Protein AF-A0A7C6VAS7-F1 (afdb_monomer)

Sequence (157 aa):
MLKEFLASLHPSLAVLDGVPMWVFAIVVVLTAVVLLGYLLKGGQVGWQLWMSVRRIRALTKKGSGPVKPEDVTKVLRWKPASHLWDEYSDTLHELKRASNGELSVTEIRATVPAETYFTRDVLVDSRLLDDFSRHVPGVLTGLGIIGTFAGLLDGLS

Structure (mmCIF, N/CA/C/O backbone):
data_AF-A0A7C6VAS7-F1
#
_entry.id   AF-A0A7C6VAS7-F1
#
loop_
_atom_site.group_PDB
_atom_site.id
_atom_site.type_symbol
_atom_site.label_atom_id
_atom_site.label_alt_id
_atom_site.label_comp_id
_atom_site.label_asym_id
_atom_site.label_entity_id
_atom_site.label_seq_id
_atom_site.pdbx_PDB_ins_code
_atom_site.Cartn_x
_atom_site.Cartn_y
_atom_site.Cartn_z
_atom_site.occupancy
_atom_site.B_iso_or_equiv
_atom_site.auth_seq_id
_atom_site.auth_comp_id
_atom_site.auth_asym_id
_atom_site.auth_atom_id
_atom_site.pdbx_PDB_model_num
ATOM 1 N N . MET A 1 1 ? 1.927 5.638 -35.594 1.00 64.81 1 MET A N 1
ATOM 2 C CA . MET A 1 1 ? 1.007 5.566 -34.437 1.00 64.81 1 MET A CA 1
ATOM 3 C C . MET A 1 1 ? 1.619 6.044 -33.115 1.00 64.81 1 MET A C 1
ATOM 5 O O . MET A 1 1 ? 1.237 7.122 -32.688 1.00 64.81 1 MET A O 1
ATOM 9 N N . LEU A 1 2 ? 2.570 5.338 -32.469 1.00 70.12 2 LEU A N 1
ATOM 10 C CA . LEU A 1 2 ? 3.136 5.795 -31.174 1.00 70.12 2 LEU A CA 1
ATOM 11 C C . LEU A 1 2 ? 3.910 7.126 -31.291 1.00 70.12 2 LEU A C 1
ATOM 13 O O . LEU A 1 2 ? 3.676 8.033 -30.502 1.00 70.12 2 LEU A O 1
ATOM 17 N N . LYS A 1 3 ? 4.757 7.276 -32.320 1.00 67.69 3 LYS A N 1
ATOM 18 C CA . LYS A 1 3 ? 5.454 8.539 -32.643 1.00 67.69 3 LYS A CA 1
ATOM 19 C C . LYS A 1 3 ? 4.509 9.724 -32.837 1.00 67.69 3 LYS A C 1
ATOM 21 O O . LYS A 1 3 ? 4.730 10.781 -32.268 1.00 67.69 3 LYS A O 1
ATOM 26 N N . GLU A 1 4 ? 3.462 9.544 -33.641 1.00 72.38 4 GLU A N 1
ATOM 27 C CA . GLU A 1 4 ? 2.485 10.601 -33.950 1.00 72.38 4 GLU A CA 1
ATOM 28 C C . GLU A 1 4 ? 1.696 11.013 -32.703 1.00 72.38 4 GLU A C 1
ATOM 30 O O . GLU A 1 4 ? 1.469 12.199 -32.477 1.00 72.38 4 GLU A O 1
ATOM 35 N N . PHE A 1 5 ? 1.347 10.047 -31.847 1.00 75.62 5 PHE A N 1
ATOM 36 C CA . PHE A 1 5 ? 0.719 10.314 -30.556 1.00 75.62 5 PHE A CA 1
ATOM 37 C C . PHE A 1 5 ? 1.656 11.092 -29.617 1.00 75.62 5 PHE A C 1
ATOM 39 O O . PHE A 1 5 ? 1.255 12.100 -29.039 1.00 75.62 5 PHE A O 1
ATOM 46 N N . LEU A 1 6 ? 2.924 10.690 -29.509 1.00 71.94 6 LEU A N 1
ATOM 47 C CA . LEU A 1 6 ? 3.924 11.386 -28.693 1.00 71.94 6 LEU A CA 1
ATOM 48 C C . LEU A 1 6 ? 4.218 12.808 -29.202 1.00 71.94 6 LEU A C 1
ATOM 50 O O . LEU A 1 6 ? 4.306 13.738 -28.401 1.00 71.94 6 LEU A O 1
ATOM 54 N N . ALA A 1 7 ? 4.289 13.000 -30.520 1.00 71.44 7 ALA A N 1
ATOM 55 C CA . ALA A 1 7 ? 4.458 14.308 -31.150 1.00 71.44 7 ALA A CA 1
ATOM 56 C C . ALA A 1 7 ? 3.268 15.250 -30.886 1.00 71.44 7 ALA A C 1
ATOM 58 O O . ALA A 1 7 ? 3.462 16.459 -30.776 1.00 71.44 7 ALA A O 1
ATOM 59 N N . SER A 1 8 ? 2.054 14.705 -30.735 1.00 77.31 8 SER A N 1
ATOM 60 C CA . SER A 1 8 ? 0.866 15.483 -30.352 1.00 77.31 8 SER A CA 1
ATOM 61 C C . SER A 1 8 ? 0.869 15.935 -28.884 1.00 77.31 8 SER A C 1
ATOM 63 O O . SER A 1 8 ? 0.234 16.933 -28.553 1.00 77.31 8 SER A O 1
ATOM 65 N N . LEU A 1 9 ? 1.599 15.228 -28.011 1.00 80.12 9 LEU A N 1
ATOM 66 C CA . LEU A 1 9 ? 1.749 15.559 -26.589 1.00 80.12 9 LEU A CA 1
ATOM 67 C C . LEU A 1 9 ? 2.821 16.627 -26.357 1.00 80.12 9 LEU A C 1
ATOM 69 O O . LEU A 1 9 ? 2.596 17.563 -25.592 1.00 80.12 9 LEU A O 1
ATOM 73 N N . HIS A 1 10 ? 3.990 16.489 -26.990 1.00 78.50 10 HIS A N 1
ATOM 74 C CA . HIS A 1 10 ? 5.045 17.497 -26.922 1.00 78.50 10 HIS A CA 1
ATOM 75 C C . HIS A 1 10 ? 6.013 17.383 -28.116 1.00 78.50 10 HIS A C 1
ATOM 77 O O . HIS A 1 10 ? 6.475 16.279 -28.418 1.00 78.50 10 HIS A O 1
ATOM 83 N N . PRO A 1 11 ? 6.408 18.497 -28.764 1.00 76.62 11 PRO A N 1
ATOM 84 C CA . PRO A 1 11 ? 7.233 18.465 -29.976 1.00 76.62 11 PRO A CA 1
ATOM 85 C C . PRO A 1 11 ? 8.627 17.847 -29.772 1.00 76.62 11 PRO A C 1
ATOM 87 O O . PRO A 1 11 ? 9.178 17.267 -30.703 1.00 76.62 11 PRO A O 1
ATOM 90 N N . SER A 1 12 ? 9.190 17.889 -28.559 1.00 76.38 12 SER A N 1
ATOM 91 C CA . SER A 1 12 ? 10.484 17.246 -28.261 1.00 76.38 12 SER A CA 1
ATOM 92 C C . SER A 1 12 ? 10.429 15.714 -28.252 1.00 76.38 12 SER A C 1
ATOM 94 O O . SER A 1 12 ? 11.461 15.069 -28.412 1.00 76.38 12 SER A O 1
ATOM 96 N N . LEU A 1 13 ? 9.244 15.118 -28.088 1.00 72.31 13 LEU A N 1
ATOM 97 C CA . LEU A 1 13 ? 9.070 13.663 -28.104 1.00 72.31 13 LEU A CA 1
ATOM 98 C C . LEU A 1 13 ? 9.059 13.100 -29.531 1.00 72.31 13 LEU A C 1
ATOM 100 O O . LEU A 1 13 ? 9.246 11.901 -29.710 1.00 72.31 13 LEU A O 1
ATOM 104 N N . ALA A 1 14 ? 8.887 13.957 -30.543 1.00 69.94 14 ALA A N 1
ATOM 105 C CA . ALA A 1 14 ? 8.974 13.576 -31.952 1.00 69.94 14 ALA A CA 1
ATOM 106 C C . ALA A 1 14 ? 10.411 13.250 -32.399 1.00 69.94 14 ALA A C 1
ATOM 108 O O . ALA A 1 14 ? 10.593 12.627 -33.439 1.00 69.94 14 ALA A O 1
ATOM 109 N N . VAL A 1 15 ? 11.412 13.675 -31.618 1.00 73.62 15 VAL A N 1
ATOM 110 C CA . VAL A 1 15 ? 12.844 13.443 -31.874 1.00 73.62 15 VAL A CA 1
ATOM 111 C C . VAL A 1 15 ? 13.299 12.074 -31.345 1.00 73.62 15 VAL A C 1
ATOM 113 O O . VAL A 1 15 ? 14.375 11.599 -31.696 1.00 73.62 15 VAL A O 1
ATOM 116 N N . LEU A 1 16 ? 12.494 11.425 -30.496 1.00 74.19 16 LEU A N 1
ATOM 117 C CA . LEU A 1 16 ? 12.811 10.104 -29.962 1.00 74.19 16 LEU A CA 1
ATOM 118 C C . LEU A 1 16 ? 12.608 9.042 -31.041 1.00 74.19 16 LEU A C 1
ATOM 120 O O . LEU A 1 16 ? 11.472 8.738 -31.393 1.00 74.19 16 LEU A O 1
ATOM 124 N N . ASP A 1 17 ? 13.703 8.426 -31.478 1.00 75.81 17 ASP A N 1
ATOM 125 C CA . ASP A 1 17 ? 13.737 7.336 -32.453 1.00 75.81 17 ASP A CA 1
ATOM 126 C C . ASP A 1 17 ? 14.469 6.116 -31.883 1.00 75.81 17 ASP A C 1
ATOM 128 O O . ASP A 1 17 ? 15.150 6.216 -30.866 1.00 75.81 17 ASP A O 1
ATOM 132 N N . GLY A 1 18 ? 14.291 4.946 -32.504 1.00 80.62 18 GLY A N 1
ATOM 133 C CA . GLY A 1 18 ? 15.050 3.738 -32.163 1.00 80.62 18 GLY A CA 1
ATOM 134 C C . GLY A 1 18 ? 14.865 3.249 -30.720 1.00 80.62 18 GLY A C 1
ATOM 135 O O . GLY A 1 18 ? 13.747 3.175 -30.200 1.00 80.62 18 GLY A O 1
ATOM 136 N N . VAL A 1 19 ? 15.976 2.873 -30.083 1.00 80.25 19 VAL A N 1
ATOM 137 C CA . VAL A 1 19 ? 16.014 2.304 -28.725 1.00 80.25 19 VAL A CA 1
ATOM 138 C C . VAL A 1 19 ? 15.517 3.287 -27.644 1.00 80.25 19 VAL A C 1
ATOM 140 O O . VAL A 1 19 ? 14.687 2.875 -26.825 1.00 80.25 19 VAL A O 1
ATOM 143 N N . PRO A 1 20 ? 15.913 4.580 -27.636 1.00 80.44 20 PRO A N 1
ATOM 144 C CA . PRO A 1 20 ? 15.416 5.571 -26.672 1.00 80.44 20 PRO A CA 1
ATOM 145 C C . PRO A 1 20 ? 13.894 5.690 -26.583 1.00 80.44 20 PRO A C 1
ATOM 147 O O . PRO A 1 20 ? 13.352 5.830 -25.485 1.00 80.44 20 PRO A O 1
ATOM 150 N N . MET A 1 21 ? 13.185 5.599 -27.712 1.00 83.06 21 MET A N 1
ATOM 151 C CA . MET A 1 21 ? 11.722 5.666 -27.717 1.00 83.06 21 MET A CA 1
ATOM 152 C C . MET A 1 21 ? 11.098 4.503 -26.949 1.00 83.06 21 MET A C 1
ATOM 154 O O . MET A 1 21 ? 10.183 4.713 -26.152 1.00 83.06 21 MET A O 1
ATOM 158 N N . TRP A 1 22 ? 11.574 3.279 -27.184 1.00 84.31 22 TRP A N 1
ATOM 159 C CA . TRP A 1 22 ? 11.036 2.102 -26.507 1.00 84.31 22 TRP A CA 1
ATOM 160 C C . TRP A 1 22 ? 11.320 2.145 -25.010 1.00 84.31 22 TRP A C 1
ATOM 162 O O . TRP A 1 22 ? 10.425 1.846 -24.221 1.00 84.31 22 TRP A O 1
ATOM 172 N N . VAL A 1 23 ? 12.513 2.592 -24.604 1.00 84.38 23 VAL A N 1
ATOM 173 C CA . VAL A 1 23 ? 12.829 2.780 -23.182 1.00 84.38 23 VAL A CA 1
ATOM 174 C C . VAL A 1 23 ? 11.906 3.824 -22.553 1.00 84.38 23 VAL A C 1
ATOM 176 O O . VAL A 1 23 ? 11.327 3.563 -21.500 1.00 84.38 23 VAL A O 1
ATOM 179 N N . PHE A 1 24 ? 11.693 4.965 -23.215 1.00 83.94 24 PHE A N 1
ATOM 180 C CA . PHE A 1 24 ? 10.758 5.989 -22.746 1.00 83.94 24 PHE A CA 1
ATOM 181 C C . PHE A 1 24 ? 9.332 5.440 -22.602 1.00 83.94 24 PHE A C 1
ATOM 183 O O . PHE A 1 24 ? 8.707 5.605 -21.554 1.00 83.94 24 PHE A O 1
ATOM 190 N N . ALA A 1 25 ? 8.829 4.732 -23.616 1.00 87.19 25 ALA A N 1
ATOM 191 C CA . ALA A 1 25 ? 7.500 4.130 -23.585 1.00 87.19 25 ALA A CA 1
ATOM 192 C C . ALA A 1 25 ? 7.355 3.121 -22.434 1.00 87.19 25 ALA A C 1
ATOM 194 O O . ALA A 1 25 ? 6.360 3.157 -21.712 1.00 87.19 25 ALA A O 1
ATOM 195 N N . ILE A 1 26 ? 8.361 2.268 -22.211 1.00 88.25 26 ILE A N 1
ATOM 196 C CA . ILE A 1 26 ? 8.384 1.305 -21.101 1.00 88.25 26 ILE A CA 1
ATOM 197 C C . ILE A 1 26 ? 8.362 2.029 -19.752 1.00 88.25 26 ILE A C 1
ATOM 199 O O . ILE A 1 26 ? 7.559 1.672 -18.894 1.00 88.25 26 ILE A O 1
ATOM 203 N N . VAL A 1 27 ? 9.192 3.060 -19.564 1.00 87.44 27 VAL A N 1
ATOM 204 C CA . VAL A 1 27 ? 9.229 3.855 -18.323 1.00 87.44 27 VAL A CA 1
ATOM 205 C C . VAL A 1 27 ? 7.867 4.493 -18.050 1.00 87.44 27 VAL A C 1
ATOM 207 O O . VAL A 1 27 ? 7.362 4.401 -16.930 1.00 87.44 27 VAL A O 1
ATOM 210 N N . VAL A 1 28 ? 7.240 5.097 -19.064 1.00 88.44 28 VAL A N 1
ATOM 211 C CA . VAL A 1 28 ? 5.913 5.720 -18.939 1.00 88.44 28 VAL A CA 1
ATOM 212 C C . VAL A 1 28 ? 4.854 4.682 -18.575 1.00 88.44 28 VAL A C 1
ATOM 214 O O . VAL A 1 28 ? 4.085 4.902 -17.640 1.00 88.44 28 VAL A O 1
ATOM 217 N N . VAL A 1 29 ? 4.832 3.535 -19.259 1.00 91.12 29 VAL A N 1
ATOM 218 C CA . VAL A 1 29 ? 3.869 2.458 -18.985 1.00 91.12 29 VAL A CA 1
ATOM 219 C C . VAL A 1 29 ? 4.069 1.887 -17.582 1.00 91.12 29 VAL A C 1
ATOM 221 O O . VAL A 1 29 ? 3.098 1.769 -16.839 1.00 91.12 29 VAL A O 1
ATOM 224 N N . LEU A 1 30 ? 5.306 1.586 -17.177 1.00 89.31 30 LEU A N 1
ATOM 225 C CA . LEU A 1 30 ? 5.612 1.094 -15.831 1.00 89.31 30 LEU A CA 1
ATOM 226 C C . LEU A 1 30 ? 5.187 2.099 -14.758 1.00 89.31 30 LEU A C 1
ATOM 228 O O . LEU A 1 30 ? 4.548 1.719 -13.777 1.00 89.31 30 LEU A O 1
ATOM 232 N N . THR A 1 31 ? 5.481 3.382 -14.969 1.00 88.88 31 THR A N 1
ATOM 233 C CA . THR A 1 31 ? 5.075 4.455 -14.053 1.00 88.88 31 THR A CA 1
ATOM 234 C C . THR A 1 31 ? 3.553 4.528 -13.943 1.00 88.88 31 THR A C 1
ATOM 236 O O . THR A 1 31 ? 3.016 4.566 -12.837 1.00 88.88 31 THR A O 1
ATOM 239 N N . ALA A 1 32 ? 2.839 4.478 -15.071 1.00 90.94 32 ALA A N 1
ATOM 240 C CA . ALA A 1 32 ? 1.380 4.496 -15.094 1.00 90.94 32 ALA A CA 1
ATOM 241 C C . ALA A 1 32 ? 0.770 3.275 -14.385 1.00 90.94 32 ALA A C 1
ATOM 243 O O . ALA A 1 32 ? -0.176 3.431 -13.616 1.00 90.94 32 ALA A O 1
ATOM 244 N N . VAL A 1 33 ? 1.326 2.075 -14.592 1.00 90.81 33 VAL A N 1
ATOM 245 C CA . VAL A 1 33 ? 0.875 0.839 -13.930 1.00 90.81 33 VAL A CA 1
ATOM 246 C C . VAL A 1 33 ? 1.057 0.927 -12.418 1.00 90.81 33 VAL A C 1
ATOM 248 O O . VAL A 1 33 ? 0.129 0.597 -11.680 1.00 90.81 33 VAL A O 1
ATOM 251 N N . VAL A 1 34 ? 2.213 1.402 -11.945 1.00 87.62 34 VAL A N 1
ATOM 252 C CA . VAL A 1 34 ? 2.460 1.565 -10.506 1.00 87.62 34 VAL A CA 1
ATOM 253 C C . VAL A 1 34 ? 1.518 2.603 -9.909 1.00 87.62 34 VAL A C 1
ATOM 255 O O . VAL A 1 34 ? 0.876 2.322 -8.898 1.00 87.62 34 VAL A O 1
ATOM 258 N N . LEU A 1 35 ? 1.386 3.774 -10.539 1.00 88.50 35 LEU A N 1
ATOM 259 C CA . LEU A 1 35 ? 0.494 4.829 -10.057 1.00 88.50 35 LEU A CA 1
ATOM 260 C C . LEU A 1 35 ? -0.954 4.345 -9.995 1.00 88.50 35 LEU A C 1
ATOM 262 O O . LEU A 1 35 ? -1.608 4.502 -8.965 1.00 88.50 35 LEU A O 1
ATOM 266 N N . LEU A 1 36 ? -1.447 3.712 -11.062 1.00 90.50 36 LEU A N 1
ATOM 267 C CA . LEU A 1 36 ? -2.805 3.184 -11.113 1.00 90.50 36 LEU A CA 1
ATOM 268 C C . LEU A 1 36 ? -3.013 2.088 -10.062 1.00 90.50 36 LEU A C 1
ATOM 270 O O . LEU A 1 36 ? -4.010 2.112 -9.343 1.00 90.50 36 LEU A O 1
ATOM 274 N N . GLY A 1 37 ? -2.064 1.160 -9.922 1.00 87.88 37 GLY A N 1
ATOM 275 C CA . GLY A 1 37 ? -2.098 0.125 -8.891 1.00 87.88 37 GLY A CA 1
ATOM 276 C C . GLY A 1 37 ? -2.172 0.717 -7.482 1.00 87.88 37 GLY A C 1
ATOM 277 O O . GLY A 1 37 ? -3.027 0.311 -6.692 1.00 87.88 37 GLY A O 1
ATOM 278 N N . TYR A 1 38 ? -1.343 1.721 -7.196 1.00 86.44 38 TYR A N 1
ATOM 279 C CA . TYR A 1 38 ? -1.314 2.415 -5.911 1.00 86.44 38 TYR A CA 1
ATOM 280 C C . TYR A 1 38 ? -2.620 3.170 -5.632 1.00 86.44 38 TYR A C 1
ATOM 282 O O . TYR A 1 38 ? -3.199 3.019 -4.560 1.00 86.44 38 TYR A O 1
ATOM 290 N N . LEU A 1 39 ? -3.144 3.919 -6.607 1.00 87.94 39 LEU A N 1
ATOM 291 C CA . LEU A 1 39 ? -4.413 4.649 -6.497 1.00 87.94 39 LEU A CA 1
ATOM 292 C C . LEU A 1 39 ? -5.600 3.707 -6.253 1.00 87.94 39 LEU A C 1
ATOM 294 O O . LEU A 1 39 ? -6.415 3.953 -5.363 1.00 87.94 39 LEU A O 1
ATOM 298 N N . LEU A 1 40 ? -5.688 2.610 -7.011 1.00 88.56 40 LEU A N 1
ATOM 299 C CA . LEU A 1 40 ? -6.767 1.631 -6.876 1.00 88.56 40 LEU A CA 1
ATOM 300 C C . LEU A 1 40 ? -6.713 0.919 -5.520 1.00 88.56 40 LEU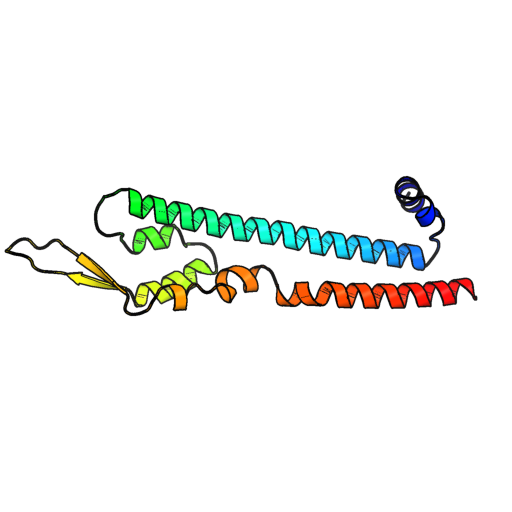 A C 1
ATOM 302 O O . LEU A 1 40 ? -7.731 0.821 -4.831 1.00 88.56 40 LEU A O 1
ATOM 306 N N . LYS A 1 41 ? -5.530 0.445 -5.105 1.00 86.31 41 LYS A N 1
ATOM 307 C CA . LYS A 1 41 ? -5.349 -0.225 -3.808 1.00 86.31 41 LYS A CA 1
ATOM 308 C C . LYS A 1 41 ? -5.547 0.741 -2.643 1.00 86.31 41 LYS A C 1
ATOM 310 O O . LYS A 1 41 ? -6.265 0.401 -1.705 1.00 86.31 41 LYS A O 1
ATOM 315 N N . GLY A 1 42 ? -5.007 1.953 -2.742 1.00 86.19 42 GLY A N 1
ATOM 316 C CA . GLY A 1 42 ? -5.199 3.046 -1.789 1.00 86.19 42 GLY A CA 1
ATOM 317 C C . GLY A 1 42 ? -6.666 3.380 -1.572 1.00 86.19 42 GLY A C 1
ATOM 318 O O . GLY A 1 42 ? -7.153 3.340 -0.440 1.00 86.19 42 GLY A O 1
ATOM 319 N N . GLY A 1 43 ? -7.398 3.616 -2.662 1.00 87.31 43 GLY A N 1
ATOM 320 C CA . GLY A 1 43 ? -8.836 3.863 -2.618 1.00 87.31 43 GLY A CA 1
ATOM 321 C C . GLY A 1 43 ? -9.608 2.695 -2.000 1.00 87.31 43 GLY A C 1
ATOM 322 O O . GLY A 1 43 ? -10.447 2.906 -1.125 1.00 87.31 43 GLY A O 1
ATOM 323 N N . GLN A 1 44 ? -9.2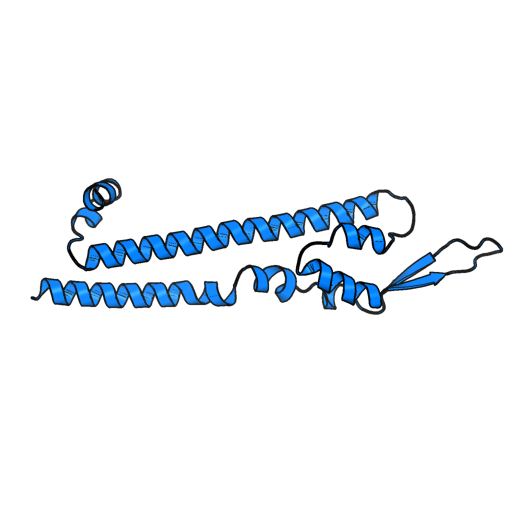89 1.455 -2.385 1.00 86.94 44 GLN A N 1
ATOM 324 C CA . GLN A 1 44 ? -9.928 0.256 -1.840 1.00 86.94 44 GLN A CA 1
ATOM 325 C C . GLN A 1 44 ? -9.711 0.117 -0.323 1.00 86.94 44 GLN A C 1
ATOM 327 O O . GLN A 1 44 ? -10.667 -0.135 0.414 1.00 86.94 44 GLN A O 1
ATOM 332 N N . VAL A 1 45 ? -8.472 0.273 0.153 1.00 86.25 45 VAL A N 1
ATOM 333 C CA . VAL A 1 45 ? -8.110 0.167 1.578 1.00 86.25 45 VAL A CA 1
ATOM 334 C C . VAL A 1 45 ? -8.773 1.288 2.380 1.00 86.25 45 VAL A C 1
ATOM 336 O O . VAL A 1 45 ? -9.440 1.014 3.380 1.00 86.25 45 VAL A O 1
ATOM 339 N N . GLY A 1 46 ? -8.664 2.532 1.905 1.00 86.38 46 GLY A N 1
ATOM 340 C CA . GLY A 1 46 ? -9.272 3.696 2.548 1.00 86.38 46 GLY A CA 1
ATOM 341 C C . GLY A 1 46 ? -10.791 3.569 2.654 1.00 86.38 46 GLY A C 1
ATOM 342 O O . GLY A 1 46 ? -11.363 3.810 3.717 1.00 86.38 46 GLY A O 1
ATOM 343 N N . TRP A 1 47 ? -11.447 3.093 1.594 1.00 87.12 47 TRP A N 1
ATOM 344 C CA . TRP A 1 47 ? -12.890 2.858 1.591 1.00 87.12 47 TRP A CA 1
ATOM 345 C C . TRP A 1 47 ? -13.307 1.757 2.580 1.00 87.12 47 TRP A C 1
ATOM 347 O O . TRP A 1 47 ? -14.289 1.918 3.309 1.00 87.12 47 TRP A O 1
ATOM 357 N N . GLN A 1 48 ? -12.560 0.648 2.653 1.00 86.62 48 GLN A N 1
ATOM 358 C CA . GLN A 1 48 ? -12.830 -0.448 3.596 1.00 86.62 48 GLN A CA 1
ATOM 359 C C . GLN A 1 48 ? -12.700 -0.002 5.060 1.00 86.62 48 GLN A C 1
ATOM 361 O O . GLN A 1 48 ? -13.589 -0.285 5.871 1.00 86.62 48 GLN A O 1
ATOM 366 N N . LEU A 1 49 ? -11.639 0.738 5.389 1.00 87.56 49 LEU A N 1
ATOM 367 C CA . LEU A 1 49 ? -11.424 1.298 6.725 1.00 87.56 49 LEU A CA 1
ATOM 368 C C . LEU A 1 49 ? -12.513 2.313 7.080 1.00 87.56 49 LEU A C 1
ATOM 370 O O . LEU A 1 49 ? -13.145 2.202 8.131 1.00 87.56 49 LEU A O 1
ATOM 374 N N . TRP A 1 50 ? -12.806 3.248 6.174 1.00 89.38 50 TRP A N 1
ATOM 375 C CA . TRP A 1 50 ? -13.833 4.265 6.384 1.00 89.38 50 TRP A CA 1
ATOM 376 C C . TRP A 1 50 ? -15.221 3.657 6.616 1.00 89.38 50 TRP A C 1
ATOM 378 O O . TRP A 1 50 ? -15.918 4.040 7.560 1.00 89.38 50 TRP A O 1
ATOM 388 N N . MET A 1 51 ? -15.619 2.663 5.812 1.00 87.50 51 MET A N 1
ATOM 389 C CA . MET A 1 51 ? -16.885 1.955 6.018 1.00 87.50 51 MET A CA 1
ATOM 390 C C . MET A 1 51 ? -16.925 1.221 7.360 1.00 87.50 51 MET A C 1
ATOM 392 O O . MET A 1 51 ? -17.962 1.242 8.025 1.00 87.50 51 MET A O 1
ATOM 396 N N . SER A 1 52 ? -15.820 0.592 7.767 1.00 86.81 52 SER A N 1
ATOM 397 C CA . SER A 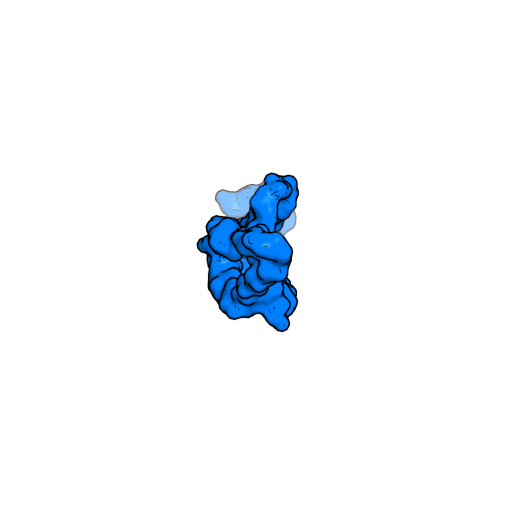1 52 ? -15.732 -0.136 9.039 1.00 86.81 52 SER A CA 1
ATOM 398 C C . SER A 1 52 ? -15.894 0.809 10.227 1.00 86.81 52 SER A C 1
ATOM 400 O O . SER A 1 52 ? -16.759 0.590 11.073 1.00 86.81 52 SER A O 1
ATOM 402 N N . VAL A 1 53 ? -15.164 1.929 10.231 1.00 88.06 53 VAL A N 1
ATOM 403 C CA . VAL A 1 53 ? -15.269 2.974 11.263 1.00 88.06 53 VAL A CA 1
ATOM 404 C C . VAL A 1 53 ? -16.683 3.547 11.323 1.00 88.06 53 VAL A C 1
ATOM 406 O O . VAL A 1 53 ? -17.256 3.695 12.404 1.00 88.06 53 VAL A O 1
ATOM 409 N N . ARG A 1 54 ? -17.288 3.839 10.165 1.00 89.19 54 ARG A N 1
ATOM 410 C CA . ARG A 1 54 ? -18.653 4.372 10.099 1.00 89.19 54 ARG A CA 1
ATOM 411 C C . ARG A 1 54 ? -19.680 3.387 10.664 1.00 89.19 54 ARG A C 1
ATOM 413 O O . ARG A 1 54 ? -20.588 3.811 11.376 1.00 89.19 54 ARG A O 1
ATOM 420 N N . ARG A 1 55 ? -19.547 2.091 10.365 1.00 86.94 55 ARG A N 1
ATOM 421 C CA . ARG A 1 55 ? -20.445 1.037 10.865 1.00 86.94 55 ARG A CA 1
ATOM 422 C C . ARG A 1 55 ? -20.280 0.809 12.365 1.00 86.94 55 ARG A C 1
ATOM 424 O O . ARG A 1 55 ? -21.289 0.768 13.060 1.00 86.94 55 ARG A O 1
ATOM 431 N N . ILE A 1 56 ? -19.048 0.758 12.872 1.00 86.44 56 ILE A N 1
ATOM 432 C CA . ILE A 1 56 ? -18.778 0.647 14.316 1.00 86.44 56 ILE A CA 1
ATOM 433 C C . ILE A 1 56 ? -19.374 1.850 15.059 1.00 86.44 56 ILE A C 1
ATOM 435 O O . ILE A 1 56 ? -20.124 1.676 16.015 1.00 86.44 56 ILE A O 1
ATOM 439 N N . ARG A 1 57 ? -19.157 3.075 14.562 1.00 86.06 57 ARG A N 1
ATOM 440 C CA . ARG A 1 57 ? -19.735 4.291 15.160 1.00 86.06 57 ARG A CA 1
ATOM 441 C C . ARG A 1 57 ? -21.269 4.285 15.145 1.00 86.06 57 ARG A C 1
ATOM 443 O O . ARG A 1 57 ? -21.896 4.799 16.070 1.00 86.06 57 ARG A O 1
ATOM 450 N N . ALA A 1 58 ? -21.885 3.709 14.111 1.00 84.81 58 ALA A N 1
ATOM 451 C CA . ALA A 1 58 ? -23.336 3.557 14.042 1.00 84.81 58 ALA A CA 1
ATOM 452 C C . ALA A 1 58 ? -23.871 2.563 15.088 1.00 84.81 58 ALA A C 1
ATOM 454 O O . ALA A 1 58 ? -24.930 2.821 15.660 1.00 84.81 58 ALA A O 1
ATOM 455 N N . LEU A 1 59 ? -23.135 1.483 15.381 1.00 81.94 59 LEU A N 1
ATOM 456 C CA . LEU A 1 59 ? -23.475 0.542 16.455 1.00 81.94 59 LEU A CA 1
ATOM 457 C C . LEU A 1 59 ? -23.429 1.229 17.827 1.00 81.94 59 LEU A C 1
ATOM 459 O O . LEU A 1 59 ? -24.375 1.099 18.598 1.00 81.94 59 LEU A O 1
ATOM 463 N N . THR A 1 60 ? -22.405 2.048 18.091 1.00 77.81 60 THR A N 1
ATOM 464 C CA . THR A 1 60 ? -22.294 2.820 19.344 1.00 77.81 60 THR A CA 1
ATOM 465 C C . THR A 1 60 ? -23.432 3.833 19.513 1.00 77.81 60 THR A C 1
ATOM 467 O O . THR A 1 60 ? -23.937 4.028 20.614 1.00 77.81 60 THR A O 1
ATOM 470 N N . LYS A 1 61 ? -23.876 4.479 18.425 1.00 75.75 61 LYS A N 1
ATOM 471 C CA . LYS A 1 61 ? -24.909 5.529 18.480 1.00 75.75 61 LYS A CA 1
ATOM 472 C C . LYS A 1 61 ? -26.336 4.986 18.656 1.00 75.75 61 LYS A C 1
ATOM 474 O O . LYS A 1 61 ? -27.216 5.740 19.057 1.00 75.75 61 LYS A O 1
ATOM 479 N N . LYS A 1 62 ? -26.591 3.703 18.368 1.00 69.31 62 LYS A N 1
ATOM 480 C CA . LYS A 1 62 ? -27.946 3.109 18.386 1.00 69.31 62 LYS A CA 1
ATOM 481 C C . LYS A 1 62 ? -28.504 2.845 19.801 1.00 69.31 62 LYS A C 1
ATOM 483 O O . LYS A 1 62 ? -29.624 2.362 19.926 1.00 69.31 62 LYS A O 1
ATOM 488 N N . GLY A 1 63 ? -27.762 3.172 20.864 1.00 55.00 63 GLY A N 1
ATOM 489 C CA . GLY A 1 63 ? -28.299 3.323 22.227 1.00 55.00 63 GLY A CA 1
ATOM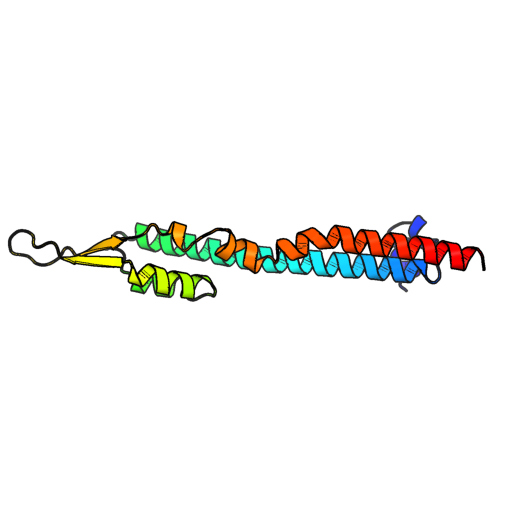 490 C C . GLY A 1 63 ? -28.957 2.085 22.853 1.00 55.00 63 GLY A C 1
ATOM 491 O O . GLY A 1 63 ? -29.734 2.232 23.785 1.00 55.00 63 GLY A O 1
ATOM 492 N N . SER A 1 64 ? -28.683 0.874 22.357 1.00 51.94 64 SER A N 1
ATOM 493 C CA . SER A 1 64 ? -29.425 -0.349 22.725 1.00 51.94 64 SER A CA 1
ATOM 494 C C . SER A 1 64 ? -28.665 -1.282 23.686 1.00 51.94 64 SER A C 1
ATOM 496 O O . SER A 1 64 ? -28.808 -2.498 23.605 1.00 51.94 64 SER A O 1
ATOM 498 N N . GLY A 1 65 ? -27.857 -0.727 24.596 1.00 62.91 65 GLY A N 1
ATOM 499 C CA . GLY A 1 65 ? -27.085 -1.498 25.580 1.00 62.91 65 GLY A CA 1
ATOM 500 C C . GLY A 1 65 ? -25.626 -1.772 25.173 1.00 62.91 65 GLY A C 1
ATOM 501 O O . GLY A 1 65 ? -25.126 -1.150 24.232 1.00 62.91 65 GLY A O 1
ATOM 502 N N . PRO A 1 66 ? -24.917 -2.656 25.903 1.00 67.06 66 PRO A N 1
ATOM 503 C CA . PRO A 1 66 ? -23.515 -2.990 25.644 1.00 67.06 66 PRO A CA 1
ATOM 504 C C . PRO A 1 66 ? -23.322 -3.508 24.213 1.00 67.06 66 PRO A C 1
ATOM 506 O O . PRO A 1 66 ? -24.075 -4.369 23.755 1.00 67.06 66 PRO A O 1
ATOM 509 N N . VAL A 1 67 ? -22.316 -2.992 23.496 1.00 72.62 67 VAL A N 1
ATOM 510 C CA . VAL A 1 67 ? -21.995 -3.446 22.133 1.00 72.62 67 VAL A CA 1
ATOM 511 C C . VAL A 1 67 ? -21.503 -4.888 22.200 1.00 72.62 67 VAL A C 1
ATOM 513 O O . VAL A 1 67 ? -20.457 -5.154 22.786 1.00 72.62 67 VAL A O 1
ATOM 516 N N . LYS A 1 68 ? -22.246 -5.816 21.594 1.00 78.31 68 LYS A N 1
ATOM 517 C CA . LYS A 1 68 ? -21.866 -7.230 21.568 1.00 78.31 68 LYS A CA 1
ATOM 518 C C . LYS A 1 68 ? -20.695 -7.460 20.602 1.00 78.31 68 LYS A C 1
ATOM 520 O O . LYS A 1 68 ? -20.732 -6.917 19.492 1.00 78.31 68 LYS A O 1
ATOM 525 N N . PRO A 1 69 ? -19.709 -8.308 20.953 1.00 80.12 69 PRO A N 1
ATOM 526 C CA . PRO A 1 69 ? -18.580 -8.617 20.075 1.00 80.12 69 PRO A CA 1
ATOM 527 C C . PRO A 1 69 ? -19.028 -9.165 18.710 1.00 80.12 69 PRO A C 1
ATOM 529 O O . PRO A 1 69 ? -18.488 -8.784 17.675 1.00 80.12 69 PRO A O 1
ATOM 532 N N . GLU A 1 70 ? -20.097 -9.964 18.682 1.00 81.31 70 GLU A N 1
ATOM 533 C CA . GLU A 1 70 ? -20.655 -10.567 17.463 1.00 81.31 70 GLU A CA 1
ATOM 534 C C . GLU A 1 70 ? -21.062 -9.548 16.384 1.00 81.31 70 GLU A C 1
ATOM 536 O O . GLU A 1 70 ? -20.956 -9.816 15.183 1.00 81.31 70 GLU A O 1
ATOM 541 N N . ASP A 1 71 ? -21.542 -8.367 16.786 1.00 82.56 71 ASP A N 1
ATOM 542 C CA . ASP A 1 71 ? -21.951 -7.329 15.839 1.00 82.56 71 ASP A CA 1
ATOM 543 C C . ASP A 1 71 ? -20.744 -6.629 15.214 1.00 82.56 71 ASP A C 1
ATOM 545 O O . ASP A 1 71 ? -20.795 -6.231 14.047 1.00 82.56 71 ASP A O 1
ATOM 549 N N . VAL A 1 72 ? -19.632 -6.553 15.946 1.00 82.50 72 VAL A N 1
ATOM 550 C CA . VAL A 1 72 ? -18.361 -6.045 15.425 1.00 82.50 72 VAL A CA 1
ATOM 551 C C . VAL A 1 72 ? -17.704 -7.081 14.506 1.00 82.50 72 VAL A C 1
ATOM 553 O O . VAL A 1 72 ? -17.230 -6.701 13.431 1.00 82.50 72 VAL A O 1
ATOM 556 N N . THR A 1 73 ? -17.811 -8.384 14.814 1.00 85.56 73 THR A N 1
ATOM 557 C CA . THR A 1 73 ? -17.378 -9.476 13.919 1.00 85.56 73 THR A CA 1
ATOM 558 C C . THR A 1 73 ? -18.000 -9.335 12.528 1.00 85.56 73 THR A C 1
ATOM 560 O O . THR A 1 73 ? -17.314 -9.465 11.514 1.00 85.56 73 THR A O 1
ATOM 563 N N . LYS A 1 74 ? -19.299 -9.003 12.441 1.00 83.81 74 LYS A N 1
ATOM 564 C CA . LYS A 1 74 ? -20.000 -8.803 11.155 1.00 83.81 74 LYS A CA 1
ATOM 565 C C . LYS A 1 74 ? -19.448 -7.620 10.356 1.00 83.81 74 LYS A C 1
ATOM 567 O O . LYS A 1 74 ? -19.468 -7.654 9.124 1.00 83.81 74 LYS A O 1
ATOM 572 N N . VAL A 1 75 ? -18.969 -6.575 11.030 1.00 85.38 75 VAL A N 1
ATOM 573 C CA . VAL A 1 75 ? -18.397 -5.384 10.385 1.00 85.38 75 VAL A CA 1
ATOM 574 C C . VAL A 1 75 ? -16.971 -5.646 9.894 1.00 85.38 75 VAL A C 1
ATOM 576 O O . VAL A 1 75 ? -16.615 -5.183 8.808 1.00 85.38 75 VAL A O 1
ATOM 579 N N . LEU A 1 76 ? -16.184 -6.423 10.642 1.00 87.25 76 LEU A N 1
ATOM 580 C CA . LEU A 1 76 ? -14.764 -6.675 10.380 1.00 87.25 76 LEU A CA 1
ATOM 581 C C . LEU A 1 76 ? -14.475 -7.956 9.573 1.00 87.25 76 LEU A C 1
ATOM 583 O O . LEU A 1 76 ? -13.335 -8.394 9.516 1.00 87.25 76 LEU A O 1
ATOM 587 N N . ARG A 1 77 ? -15.451 -8.532 8.853 1.00 82.38 77 ARG A N 1
ATOM 588 C CA . ARG A 1 77 ? -15.271 -9.783 8.065 1.00 82.38 77 ARG A CA 1
ATOM 589 C C . ARG A 1 77 ? -14.281 -9.713 6.886 1.00 82.38 77 ARG A C 1
ATOM 591 O O . ARG A 1 77 ? -14.180 -10.664 6.115 1.00 82.38 77 ARG A O 1
ATOM 598 N N . TRP A 1 78 ? -13.578 -8.605 6.683 1.00 81.56 78 TRP A N 1
ATOM 599 C CA . TRP A 1 78 ? -12.606 -8.445 5.601 1.00 81.56 78 TRP A CA 1
ATOM 600 C C . TRP A 1 78 ? -11.185 -8.743 6.094 1.00 81.56 78 TRP A C 1
ATOM 602 O O . TRP A 1 78 ? -10.873 -8.576 7.267 1.00 81.56 78 TRP A O 1
ATOM 612 N N . LYS A 1 79 ? -10.293 -9.211 5.215 1.00 81.44 79 LYS A N 1
ATOM 613 C CA . LYS A 1 79 ? -8.882 -9.455 5.572 1.00 81.44 79 LYS A CA 1
ATOM 614 C C . LYS A 1 79 ? -8.058 -8.170 5.424 1.00 81.44 79 LYS A C 1
ATOM 616 O O . LYS A 1 79 ? -8.209 -7.515 4.389 1.00 81.44 79 LYS A O 1
ATOM 621 N N . PRO A 1 80 ? -7.163 -7.819 6.365 1.00 83.56 80 PRO A N 1
ATOM 622 C CA . PRO A 1 80 ? -6.740 -8.607 7.530 1.00 83.56 80 PRO A CA 1
ATOM 623 C C . PRO A 1 80 ? -7.584 -8.395 8.799 1.00 83.56 80 PRO A C 1
ATOM 625 O O . PRO A 1 80 ? -7.400 -9.126 9.762 1.00 83.56 80 PRO A O 1
ATOM 628 N N . ALA A 1 81 ? -8.517 -7.437 8.808 1.00 83.94 81 ALA A N 1
ATOM 629 C CA . ALA A 1 81 ? -9.246 -7.035 10.014 1.00 83.94 81 ALA A CA 1
ATOM 630 C C . ALA A 1 81 ? -10.017 -8.162 10.721 1.00 83.94 81 ALA A C 1
ATOM 632 O O . ALA A 1 81 ? -10.172 -8.106 11.931 1.00 83.94 81 ALA A O 1
ATOM 633 N N . SER A 1 82 ? -10.468 -9.177 9.987 1.00 86.50 82 SER A N 1
ATOM 634 C CA . SER A 1 82 ? -11.106 -10.381 10.540 1.00 86.50 82 SER A CA 1
ATOM 635 C C . SER A 1 82 ? -10.178 -11.139 11.478 1.00 86.50 82 SER A C 1
ATOM 637 O O . SER A 1 82 ? -10.559 -11.416 12.602 1.00 86.50 82 SER A O 1
ATOM 639 N N . HIS A 1 83 ? -8.94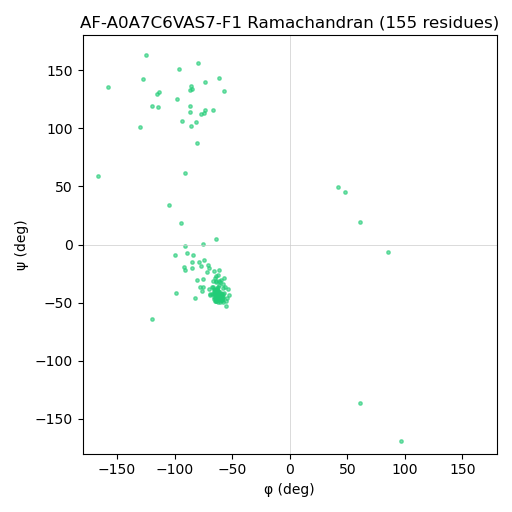4 -11.396 11.047 1.00 87.50 83 HIS A N 1
ATOM 640 C CA . HIS A 1 83 ? -7.967 -12.103 11.868 1.00 87.50 83 HIS A CA 1
ATOM 641 C C . HIS A 1 83 ? -7.568 -11.285 13.102 1.00 87.50 83 HIS A C 1
ATOM 643 O O . HIS A 1 83 ? -7.538 -11.817 14.204 1.00 87.50 83 HIS A O 1
ATOM 649 N N . LEU A 1 84 ? -7.361 -9.974 12.923 1.00 88.06 84 LEU A N 1
ATOM 650 C CA . LEU A 1 84 ? -7.083 -9.055 14.032 1.00 88.06 84 LEU A CA 1
ATOM 651 C C . LEU A 1 84 ? -8.242 -8.982 15.030 1.00 88.06 84 LEU A C 1
ATOM 653 O O . LEU A 1 84 ? -8.029 -8.842 16.230 1.00 88.06 84 LEU A O 1
ATOM 657 N N . TRP A 1 85 ? -9.475 -9.047 14.530 1.00 90.38 85 TRP A N 1
ATOM 658 C CA . TRP A 1 85 ? -10.661 -9.070 15.368 1.00 90.38 85 TRP A CA 1
ATOM 659 C C . TRP A 1 85 ? -10.785 -10.377 16.141 1.00 90.38 85 TRP A C 1
ATOM 661 O O . TRP A 1 85 ? -11.099 -10.316 17.323 1.00 90.38 85 TRP A O 1
ATOM 671 N N . ASP A 1 86 ? -10.519 -11.520 15.509 1.00 87.94 86 ASP A N 1
ATOM 672 C CA . ASP A 1 86 ? -10.562 -12.822 16.177 1.00 87.94 86 ASP A CA 1
ATOM 673 C C . ASP A 1 86 ? -9.586 -12.832 17.369 1.00 87.94 86 ASP A C 1
ATOM 675 O O . ASP A 1 86 ? -10.009 -13.070 18.498 1.00 87.94 86 ASP A O 1
ATOM 679 N N . GLU A 1 87 ? -8.331 -12.415 17.158 1.00 88.31 87 GLU A N 1
ATOM 680 C CA . GLU A 1 87 ? -7.327 -12.320 18.230 1.00 88.31 87 GLU A CA 1
ATOM 681 C C . GLU A 1 87 ? -7.695 -11.302 19.318 1.00 88.31 87 GLU A C 1
ATOM 683 O O . GLU A 1 87 ? -7.532 -11.562 20.510 1.00 88.31 87 GLU A O 1
ATOM 688 N N . TYR A 1 88 ? -8.211 -10.132 18.931 1.00 88.62 88 TYR A N 1
ATOM 689 C CA . TYR A 1 88 ? -8.640 -9.125 19.898 1.00 88.62 88 TYR A CA 1
ATOM 690 C C . TYR A 1 88 ? -9.857 -9.593 20.707 1.00 88.62 88 TYR A C 1
ATOM 692 O O . TYR A 1 88 ? -9.951 -9.306 21.901 1.00 88.62 88 TYR A O 1
ATOM 700 N N . SER A 1 89 ? -10.785 -10.320 20.083 1.00 85.75 89 SER A N 1
ATOM 701 C CA . SER A 1 89 ? -12.015 -10.785 20.723 1.00 85.75 89 SER A CA 1
ATOM 702 C C . SER A 1 89 ? -11.755 -11.782 21.852 1.00 85.75 89 SER A C 1
ATOM 704 O O . SER A 1 89 ? -12.479 -11.751 22.845 1.00 85.75 89 SER A O 1
ATOM 706 N N . ASP A 1 90 ? -10.664 -12.550 21.778 1.00 86.19 90 ASP A N 1
ATOM 707 C CA . ASP A 1 90 ? -10.224 -13.450 22.852 1.00 86.19 90 ASP A CA 1
ATOM 708 C C . ASP A 1 90 ? -9.796 -12.693 24.125 1.00 86.19 90 ASP A C 1
ATOM 710 O O . ASP A 1 90 ? -9.849 -13.233 25.232 1.00 86.19 90 ASP A O 1
ATOM 714 N N . THR A 1 91 ? -9.415 -11.416 23.996 1.00 85.44 91 THR A N 1
ATOM 715 C CA . THR A 1 91 ? -9.055 -10.541 25.130 1.00 85.44 91 THR A CA 1
ATOM 716 C C . THR A 1 91 ? -10.266 -9.880 25.795 1.00 85.44 91 THR A C 1
ATOM 718 O O . THR A 1 91 ? -10.130 -9.234 26.844 1.00 85.44 91 THR A O 1
ATOM 721 N N . LEU A 1 92 ? -11.450 -10.002 25.184 1.00 84.12 92 LEU A N 1
ATOM 722 C CA . LEU A 1 92 ? -12.692 -9.430 25.688 1.00 84.12 92 LEU A CA 1
ATOM 723 C C . LEU A 1 92 ? -13.341 -10.402 26.672 1.00 84.12 92 LEU A C 1
ATOM 725 O O . LEU A 1 92 ? -13.746 -11.506 26.317 1.00 84.12 92 LEU A O 1
ATOM 729 N N . HIS A 1 93 ? -13.503 -9.963 27.917 1.00 81.56 93 HIS A N 1
ATOM 730 C CA . HIS A 1 93 ? -14.174 -10.750 28.944 1.00 81.56 93 HIS A CA 1
ATOM 731 C C . HIS A 1 93 ? -15.490 -10.104 29.370 1.00 81.56 93 HIS A C 1
ATOM 733 O O . HIS A 1 93 ? -15.558 -8.911 29.682 1.00 81.56 93 HIS A O 1
ATOM 739 N N . GLU A 1 94 ? -16.542 -10.922 29.408 1.00 76.81 94 GLU A N 1
ATOM 740 C CA . GLU A 1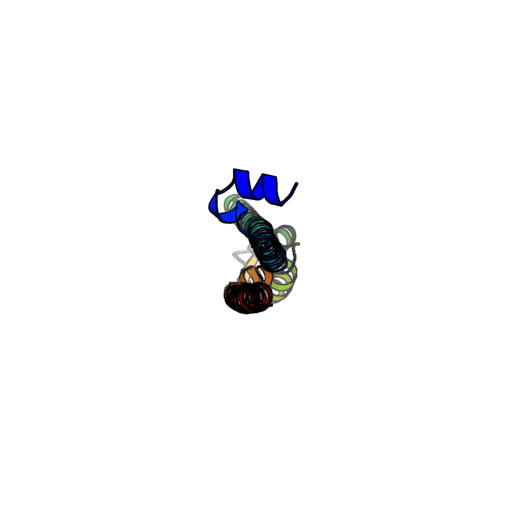 94 ? -17.853 -10.544 29.925 1.00 76.81 94 GLU A CA 1
ATOM 741 C C . GLU A 1 94 ? -17.845 -10.530 31.460 1.00 76.81 94 GLU A C 1
ATOM 743 O O . GLU A 1 94 ? -17.768 -11.567 32.119 1.00 76.81 94 GLU A O 1
ATOM 748 N N . LEU A 1 95 ? -17.971 -9.344 32.046 1.00 66.56 95 LEU A N 1
ATOM 749 C CA . LEU A 1 95 ? -18.176 -9.143 33.474 1.00 66.56 95 LEU A CA 1
ATOM 750 C C . LEU A 1 95 ? -19.675 -9.031 33.747 1.00 66.56 95 LEU A C 1
ATOM 752 O O . LEU A 1 95 ? -20.314 -8.018 33.464 1.00 66.56 95 LEU A O 1
ATOM 756 N N . LYS A 1 96 ? -20.249 -10.081 34.333 1.00 64.19 96 LYS A N 1
ATOM 757 C CA . LYS A 1 96 ? -21.630 -10.063 34.824 1.00 64.19 96 LYS A CA 1
ATOM 758 C C . LYS A 1 96 ? -21.647 -9.400 36.198 1.00 64.19 96 LYS A C 1
ATOM 760 O O . LYS A 1 96 ? -21.223 -10.007 37.179 1.00 64.19 96 LYS A O 1
ATOM 765 N N . ARG A 1 97 ? -22.118 -8.153 36.290 1.00 54.91 97 ARG A N 1
ATOM 766 C CA . ARG A 1 97 ? -22.305 -7.486 37.586 1.00 54.91 97 ARG A CA 1
ATOM 767 C C . ARG A 1 97 ? -23.692 -7.838 38.127 1.00 54.91 97 ARG A C 1
ATOM 769 O O . ARG A 1 97 ? -24.700 -7.445 37.548 1.00 54.91 97 ARG A O 1
ATOM 776 N N . ALA A 1 98 ? -23.744 -8.573 39.236 1.00 52.72 98 ALA A N 1
ATOM 777 C CA . ALA A 1 98 ? -24.978 -8.764 39.989 1.00 52.72 98 ALA A CA 1
ATOM 778 C C . ALA A 1 98 ? -25.304 -7.456 40.726 1.00 52.72 98 ALA A C 1
ATOM 780 O O . ALA A 1 98 ? -24.531 -7.018 41.577 1.00 52.72 98 ALA A O 1
ATOM 781 N N . SER A 1 99 ? -26.417 -6.810 40.385 1.00 47.72 99 SER A N 1
ATOM 782 C CA . SER A 1 99 ? -26.930 -5.658 41.124 1.00 47.72 99 SER A CA 1
ATOM 783 C C . SER A 1 99 ? -28.318 -6.009 41.651 1.00 47.72 99 SER A C 1
ATOM 785 O O . SER A 1 99 ? -29.204 -6.354 40.881 1.00 47.72 99 SER A O 1
ATOM 787 N N . ASN A 1 100 ? -28.471 -5.985 42.976 1.00 46.78 100 ASN A N 1
ATOM 788 C CA . ASN A 1 100 ? -29.741 -5.939 43.708 1.00 46.78 100 ASN A CA 1
ATOM 789 C C . ASN A 1 100 ? -30.888 -6.835 43.185 1.00 46.78 100 ASN A C 1
ATOM 791 O O . ASN A 1 100 ? -32.015 -6.374 43.045 1.00 46.78 100 ASN A O 1
ATOM 795 N N . GLY A 1 101 ? -30.623 -8.123 42.946 1.00 56.75 101 GLY A N 1
ATOM 796 C CA . GLY A 1 101 ? -31.670 -9.121 42.678 1.00 56.75 101 GLY A CA 1
ATOM 797 C C . GLY A 1 101 ? -32.149 -9.234 41.226 1.00 56.75 101 GLY A C 1
ATOM 798 O O . GLY A 1 101 ? -32.852 -10.193 40.920 1.00 56.75 101 GLY A O 1
ATOM 799 N N . GLU A 1 102 ? -31.710 -8.357 40.317 1.00 51.16 102 GLU A N 1
ATOM 800 C CA . GLU A 1 102 ? -31.908 -8.514 38.869 1.00 51.16 102 GLU A CA 1
ATOM 801 C C . GLU A 1 102 ? -30.562 -8.723 38.155 1.00 51.16 102 GLU A C 1
ATOM 803 O O . GLU A 1 102 ? -29.643 -7.902 38.178 1.00 51.16 102 GLU A O 1
ATOM 808 N N . LEU A 1 103 ? -30.429 -9.886 37.518 1.00 53.09 103 LEU A N 1
ATOM 809 C CA . LEU A 1 103 ? -29.273 -10.274 36.716 1.00 53.09 103 LEU A CA 1
ATOM 810 C C . LEU A 1 103 ? -29.359 -9.648 35.317 1.00 53.09 103 LEU A C 1
ATOM 812 O O . LEU A 1 103 ? -29.829 -10.333 34.414 1.00 53.09 103 LEU A O 1
ATOM 816 N N . SER A 1 104 ? -28.883 -8.421 35.068 1.00 53.12 104 SER A N 1
ATOM 817 C CA . SER A 1 104 ? -28.666 -8.008 33.661 1.00 53.12 104 SER A CA 1
ATOM 818 C C . SER A 1 104 ? -27.839 -6.737 33.421 1.00 53.12 104 SER A C 1
ATOM 820 O O . SER A 1 104 ? -28.297 -5.832 32.723 1.00 53.12 104 SER A O 1
ATOM 822 N N . VAL A 1 105 ? -26.585 -6.667 33.879 1.00 54.19 105 VAL 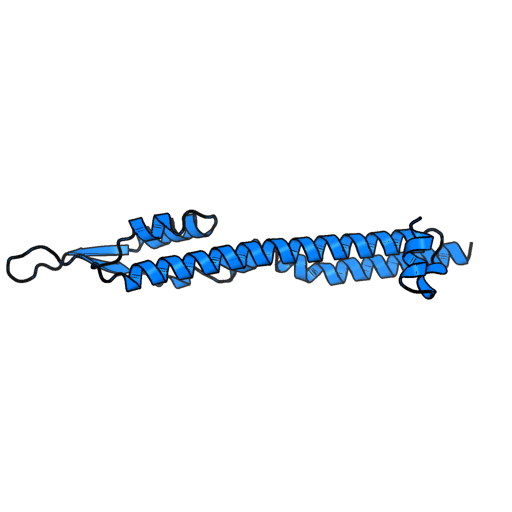A N 1
ATOM 823 C CA . VAL A 1 105 ? -25.597 -5.805 33.197 1.00 54.19 105 VAL A CA 1
ATOM 824 C C . VAL A 1 105 ? -24.325 -6.607 32.927 1.00 54.19 105 VAL A C 1
ATOM 826 O O . VAL A 1 105 ? -23.516 -6.842 33.825 1.00 54.19 105 VAL A O 1
ATOM 829 N N . THR A 1 106 ? -24.178 -7.057 31.677 1.00 62.06 106 THR A N 1
ATOM 830 C CA . THR A 1 106 ? -22.930 -7.623 31.151 1.00 62.06 106 THR A CA 1
ATOM 831 C C . THR A 1 106 ? -22.066 -6.465 30.661 1.00 62.06 106 THR A C 1
ATOM 833 O O . THR A 1 106 ? -22.326 -5.891 29.606 1.00 62.06 106 THR A O 1
ATOM 836 N N . GLU A 1 107 ? -21.070 -6.079 31.450 1.00 69.75 107 GLU A N 1
ATOM 837 C CA . GLU A 1 107 ? -20.043 -5.119 31.044 1.00 69.75 107 GLU A CA 1
ATOM 838 C C . GLU A 1 107 ? -18.926 -5.894 30.331 1.00 69.75 107 GLU A C 1
ATOM 840 O O . GLU A 1 107 ? -18.495 -6.934 30.817 1.00 69.75 107 GLU A O 1
ATOM 845 N N . ILE A 1 108 ? -18.459 -5.436 29.169 1.00 77.06 108 ILE A N 1
ATOM 846 C CA . ILE A 1 108 ? -17.346 -6.085 28.459 1.00 77.06 108 ILE A CA 1
ATOM 847 C C . ILE A 1 108 ? -16.073 -5.318 28.791 1.00 77.06 108 ILE A C 1
ATOM 849 O O . ILE A 1 108 ? -16.008 -4.108 28.572 1.00 77.06 108 ILE A O 1
ATOM 853 N N . ARG A 1 109 ? -15.055 -6.016 29.299 1.00 79.06 109 ARG A N 1
ATOM 854 C CA . ARG A 1 109 ? -13.744 -5.430 29.588 1.00 79.06 109 ARG A CA 1
ATOM 855 C C . ARG A 1 109 ? -12.681 -6.064 28.701 1.00 79.06 109 ARG A C 1
ATOM 857 O O . ARG A 1 109 ? -12.561 -7.283 28.648 1.00 79.06 109 ARG A O 1
ATOM 864 N N . ALA A 1 110 ? -11.892 -5.213 28.053 1.00 83.25 110 ALA A N 1
ATOM 865 C CA . ALA A 1 110 ? -10.688 -5.621 27.347 1.00 83.25 110 ALA A CA 1
ATOM 866 C C . ALA A 1 110 ? -9.509 -5.683 28.327 1.00 83.25 110 ALA A C 1
ATOM 868 O O . ALA A 1 110 ? -9.319 -4.764 29.129 1.00 83.25 110 ALA A O 1
ATOM 869 N N . THR A 1 111 ? -8.723 -6.755 28.265 1.00 86.06 111 THR A N 1
ATOM 870 C CA . THR A 1 111 ? -7.458 -6.875 29.014 1.00 86.06 111 THR A CA 1
ATOM 871 C C . THR A 1 111 ? -6.284 -6.229 28.281 1.00 86.06 111 THR A C 1
ATOM 873 O O . THR A 1 111 ? -5.297 -5.865 28.918 1.00 86.06 111 THR A O 1
ATOM 876 N N . VAL A 1 112 ? -6.417 -6.026 26.966 1.00 85.56 112 VAL A N 1
ATOM 877 C CA . VAL A 1 112 ? -5.420 -5.396 26.094 1.00 85.56 112 VAL A CA 1
ATOM 878 C C . VAL A 1 112 ? -6.071 -4.246 25.306 1.00 85.56 112 VAL A C 1
ATOM 880 O O . VAL A 1 112 ? -7.230 -4.362 24.896 1.00 85.56 112 VAL A O 1
ATOM 883 N N . PRO A 1 113 ? -5.375 -3.117 25.077 1.00 87.06 113 PRO A N 1
ATOM 884 C CA . PRO A 1 113 ? -5.864 -2.061 24.194 1.00 87.06 113 PRO A CA 1
ATOM 885 C C . PRO A 1 113 ? -6.043 -2.546 22.747 1.00 87.06 113 PRO A C 1
ATOM 887 O O . PRO A 1 113 ? -5.221 -3.291 22.221 1.00 87.06 113 PRO A O 1
ATOM 890 N N . ALA A 1 114 ? -7.078 -2.061 22.056 1.00 85.44 114 ALA A N 1
ATOM 891 C CA . ALA A 1 114 ? -7.320 -2.413 20.651 1.00 85.44 114 ALA A CA 1
ATOM 892 C C . ALA A 1 114 ? -6.166 -1.987 19.718 1.00 85.44 114 ALA A C 1
ATOM 894 O O . ALA A 1 114 ? -5.874 -2.665 18.736 1.00 85.44 114 ALA A O 1
ATOM 895 N N . GLU A 1 115 ? -5.474 -0.892 20.039 1.00 86.94 115 GLU A N 1
ATOM 896 C CA . GLU A 1 115 ? -4.342 -0.365 19.261 1.00 86.94 115 GLU A CA 1
ATOM 897 C C . GLU A 1 115 ? -3.160 -1.342 19.171 1.00 86.94 115 GLU A C 1
ATOM 899 O O . GLU A 1 115 ? -2.381 -1.262 18.226 1.00 86.94 115 GLU A O 1
ATOM 904 N N . THR A 1 116 ? -3.050 -2.294 20.106 1.00 87.06 116 THR A N 1
ATOM 905 C CA . THR A 1 116 ? -2.024 -3.346 20.076 1.00 87.06 116 THR A CA 1
ATOM 906 C C . THR A 1 116 ? -2.220 -4.313 18.904 1.00 87.06 116 THR A C 1
ATOM 908 O O . THR A 1 116 ? -1.237 -4.803 18.358 1.00 87.06 116 THR A O 1
ATOM 911 N N . TYR A 1 117 ? -3.466 -4.552 18.483 1.00 87.00 117 TYR A N 1
ATOM 912 C CA . TYR A 1 117 ? -3.798 -5.435 17.356 1.00 87.00 117 TYR A CA 1
ATOM 913 C C . TYR A 1 117 ? -4.050 -4.644 16.066 1.00 87.00 117 TYR A C 1
ATOM 915 O O . TYR A 1 117 ? -3.598 -5.014 14.984 1.00 87.00 117 TYR A O 1
ATOM 923 N N . PHE A 1 118 ? -4.756 -3.516 16.161 1.00 88.19 118 PHE A N 1
ATOM 924 C CA . PHE A 1 118 ? -5.145 -2.685 15.022 1.00 88.19 118 PHE A CA 1
ATOM 925 C C . PHE A 1 118 ? -4.096 -1.604 14.716 1.00 88.19 118 PHE A C 1
ATOM 927 O O . PHE A 1 118 ? -4.387 -0.408 14.769 1.00 88.19 118 PHE A O 1
ATOM 934 N N . THR A 1 119 ? -2.873 -2.019 14.384 1.00 88.81 119 THR A N 1
ATOM 935 C CA . THR A 1 119 ? -1.780 -1.091 14.055 1.00 88.81 119 THR A CA 1
ATOM 936 C C . THR A 1 119 ? -1.883 -0.557 12.625 1.00 88.81 119 THR A C 1
ATOM 938 O O . THR A 1 119 ? -2.473 -1.176 11.730 1.00 88.81 119 THR A O 1
ATOM 941 N N . ARG A 1 120 ? -1.275 0.614 12.387 1.00 84.88 120 ARG A N 1
ATOM 942 C CA . ARG A 1 120 ? -1.180 1.212 11.048 1.00 84.88 120 ARG A CA 1
ATOM 943 C C . ARG A 1 120 ? -0.439 0.293 10.077 1.00 84.88 120 ARG A C 1
ATOM 945 O O . ARG A 1 120 ? -0.924 0.102 8.963 1.00 84.88 120 ARG A O 1
ATOM 952 N N . ASP A 1 121 ? 0.655 -0.318 10.522 1.00 82.69 121 ASP A N 1
ATOM 953 C CA . ASP A 1 121 ? 1.478 -1.187 9.681 1.00 82.69 121 ASP A CA 1
ATOM 954 C C . ASP A 1 121 ? 0.655 -2.350 9.106 1.00 82.69 121 ASP A C 1
ATOM 956 O O . ASP A 1 121 ? 0.686 -2.627 7.905 1.00 82.69 121 ASP A O 1
ATOM 960 N N . VAL A 1 122 ? -0.166 -2.999 9.941 1.00 83.69 122 VAL A N 1
ATOM 961 C CA . VAL A 1 122 ? -0.972 -4.150 9.511 1.00 83.69 122 VAL A CA 1
ATOM 962 C C . VAL A 1 122 ? -2.188 -3.717 8.690 1.00 83.69 122 VAL A C 1
ATOM 964 O O . VAL A 1 122 ? -2.521 -4.362 7.694 1.00 83.69 122 VAL A O 1
ATOM 967 N N . LEU A 1 123 ? -2.864 -2.628 9.064 1.00 83.69 123 LEU A N 1
ATOM 968 C CA . LEU A 1 123 ? -4.103 -2.202 8.402 1.00 83.69 123 LEU A CA 1
ATOM 969 C C . LEU A 1 123 ? -3.883 -1.435 7.094 1.00 83.69 123 LEU A C 1
ATOM 971 O O . LEU A 1 123 ? -4.739 -1.493 6.203 1.00 83.69 123 LEU A O 1
ATOM 975 N N . VAL A 1 124 ? -2.772 -0.708 6.990 1.00 81.25 124 VAL A N 1
ATOM 976 C CA . VAL A 1 124 ? -2.499 0.251 5.918 1.00 81.25 124 VAL A CA 1
ATOM 977 C C . VAL A 1 124 ? -1.249 -0.159 5.151 1.00 81.25 124 VAL A C 1
ATOM 979 O O . VAL A 1 124 ? -1.357 -0.518 3.977 1.00 81.25 124 VAL A O 1
ATOM 982 N N . ASP A 1 125 ? -0.089 -0.168 5.802 1.00 77.94 125 ASP A N 1
ATOM 983 C CA . ASP A 1 125 ? 1.196 -0.194 5.092 1.00 77.94 125 ASP A CA 1
ATOM 984 C C . ASP A 1 125 ? 1.451 -1.553 4.410 1.00 77.94 125 ASP A C 1
ATOM 986 O O . ASP A 1 125 ? 1.843 -1.603 3.239 1.00 77.94 125 ASP A O 1
ATOM 990 N N . SER A 1 126 ? 1.061 -2.658 5.059 1.00 75.44 126 SER A N 1
ATOM 991 C CA . SER A 1 126 ? 1.113 -4.010 4.479 1.00 75.44 126 SER A CA 1
ATOM 992 C C . SER A 1 126 ? 0.274 -4.160 3.200 1.00 75.44 126 SER A C 1
ATOM 994 O O . SER A 1 126 ? 0.610 -4.944 2.311 1.00 75.44 126 SER A O 1
ATOM 996 N N . ARG A 1 127 ? -0.824 -3.401 3.073 1.00 75.81 127 ARG A N 1
ATOM 997 C CA . ARG A 1 127 ? -1.764 -3.499 1.941 1.00 75.81 127 ARG A CA 1
ATOM 998 C C . ARG A 1 127 ? -1.411 -2.552 0.803 1.00 75.81 127 ARG A C 1
ATOM 1000 O O . ARG A 1 127 ? -1.840 -2.789 -0.327 1.00 75.81 127 ARG A O 1
ATOM 1007 N N . LEU A 1 128 ? -0.664 -1.492 1.100 1.00 76.62 128 LEU A N 1
ATOM 1008 C CA . LEU A 1 128 ? -0.220 -0.502 0.121 1.00 76.62 128 LEU A CA 1
ATOM 1009 C C . LEU A 1 128 ? 1.134 -0.840 -0.499 1.00 76.62 128 LEU A C 1
ATOM 1011 O O . LEU A 1 128 ? 1.571 -0.109 -1.385 1.00 76.62 128 LEU A O 1
ATOM 1015 N N . LEU A 1 129 ? 1.765 -1.947 -0.076 1.00 71.56 129 LEU A N 1
ATOM 1016 C CA . LEU A 1 129 ? 3.125 -2.298 -0.485 1.00 71.56 129 LEU A CA 1
ATOM 1017 C C . LEU A 1 129 ? 4.045 -1.074 -0.320 1.00 71.56 129 LEU A C 1
ATOM 1019 O O . LEU A 1 129 ? 4.777 -0.724 -1.248 1.00 71.56 129 LEU A O 1
ATOM 1023 N N . ASP A 1 130 ? 3.933 -0.370 0.814 1.00 75.56 130 ASP A N 1
ATOM 1024 C CA . ASP A 1 130 ? 4.613 0.918 1.020 1.00 75.56 130 ASP A CA 1
ATOM 1025 C C . ASP A 1 130 ? 6.129 0.777 0.827 1.00 75.56 130 ASP A C 1
ATOM 1027 O O . ASP A 1 130 ? 6.751 1.558 0.104 1.00 75.56 130 ASP A O 1
ATOM 1031 N N . ASP A 1 131 ? 6.692 -0.319 1.342 1.00 77.75 131 ASP A N 1
ATOM 1032 C CA . ASP A 1 131 ? 8.095 -0.675 1.151 1.00 77.75 131 ASP A CA 1
ATOM 1033 C C . ASP A 1 131 ? 8.459 -0.837 -0.326 1.00 77.75 131 ASP A C 1
ATOM 1035 O O . ASP A 1 131 ? 9.440 -0.258 -0.779 1.00 77.75 131 ASP A O 1
ATOM 1039 N N . PHE A 1 132 ? 7.673 -1.563 -1.125 1.00 80.75 132 PHE A N 1
ATOM 1040 C CA . PHE A 1 132 ? 7.943 -1.707 -2.562 1.00 80.75 132 PHE A CA 1
ATOM 1041 C C . PHE A 1 132 ? 7.852 -0.360 -3.286 1.00 80.75 132 PHE A C 1
ATOM 1043 O O . PHE A 1 132 ? 8.740 -0.001 -4.061 1.00 80.75 132 PHE A O 1
ATOM 1050 N N . SER A 1 133 ? 6.799 0.406 -2.995 1.00 81.06 133 SER A N 1
ATOM 1051 C CA . SER A 1 133 ? 6.519 1.699 -3.624 1.00 81.06 133 SER A CA 1
ATOM 1052 C C . SER A 1 133 ? 7.649 2.703 -3.385 1.00 81.06 133 SER A C 1
ATOM 1054 O O . SER A 1 133 ? 7.981 3.486 -4.274 1.00 81.06 133 SER A O 1
ATOM 1056 N N . ARG A 1 134 ? 8.314 2.617 -2.229 1.00 85.12 134 ARG A N 1
ATOM 1057 C CA . ARG A 1 134 ? 9.487 3.427 -1.880 1.00 85.12 134 ARG A CA 1
ATOM 1058 C C . ARG A 1 134 ? 10.706 3.173 -2.774 1.00 85.12 134 ARG A C 1
ATOM 1060 O O . ARG A 1 134 ? 11.517 4.076 -2.956 1.00 85.12 134 ARG A O 1
ATOM 1067 N N . HIS A 1 135 ? 10.830 1.982 -3.360 1.00 88.56 135 HIS A N 1
ATOM 1068 C CA . HIS A 1 135 ? 11.958 1.616 -4.226 1.00 88.56 135 HIS A CA 1
ATOM 1069 C C . HIS A 1 135 ? 11.702 1.900 -5.713 1.00 88.56 135 HIS A C 1
ATOM 1071 O O . HIS A 1 135 ? 12.656 2.016 -6.487 1.00 88.56 135 HIS A O 1
ATOM 1077 N N . VAL A 1 136 ? 10.438 2.057 -6.126 1.00 88.12 136 VAL A N 1
ATOM 1078 C CA . VAL A 1 136 ? 10.065 2.288 -7.533 1.00 88.12 136 VAL A CA 1
ATOM 1079 C C . VAL A 1 136 ? 10.795 3.488 -8.159 1.00 88.12 136 VAL A C 1
ATOM 1081 O O . VAL A 1 136 ? 11.342 3.314 -9.251 1.00 88.12 136 VAL A O 1
ATOM 1084 N N . PRO A 1 137 ? 10.896 4.671 -7.514 1.00 88.06 137 PRO A N 1
ATOM 1085 C CA . PRO A 1 137 ? 11.625 5.803 -8.092 1.00 88.06 137 PRO A CA 1
ATOM 1086 C C . PRO A 1 137 ? 13.093 5.482 -8.406 1.00 88.06 137 PRO A C 1
ATOM 1088 O O . PRO A 1 137 ? 13.613 5.905 -9.440 1.00 88.06 137 PRO A O 1
ATOM 1091 N N . GLY A 1 138 ? 13.754 4.692 -7.552 1.00 89.88 138 GLY A N 1
ATOM 1092 C CA . GLY A 1 138 ? 15.139 4.266 -7.760 1.00 89.88 138 GLY A CA 1
ATOM 1093 C C . GLY A 1 138 ? 15.289 3.348 -8.973 1.00 89.88 138 GLY A C 1
ATOM 1094 O O . GLY A 1 138 ? 16.157 3.572 -9.815 1.00 89.88 138 GLY A O 1
ATOM 1095 N N . VAL A 1 139 ? 14.394 2.365 -9.114 1.00 88.88 139 VAL A N 1
ATOM 1096 C CA . VAL A 1 139 ? 14.378 1.445 -10.266 1.00 88.88 139 VAL A CA 1
ATOM 1097 C C . VAL A 1 139 ? 14.118 2.197 -11.575 1.00 88.88 139 VAL A C 1
ATOM 1099 O O . VAL A 1 139 ? 14.830 1.984 -12.556 1.00 88.88 139 VAL A O 1
ATOM 1102 N N . LEU A 1 140 ? 13.145 3.115 -11.589 1.00 89.12 140 LEU A N 1
ATOM 1103 C CA . LEU A 1 140 ? 12.833 3.936 -12.765 1.00 89.12 140 LEU A CA 1
ATOM 1104 C C . LEU A 1 140 ? 14.003 4.851 -13.156 1.00 89.12 140 LEU A C 1
ATOM 1106 O O . LEU A 1 140 ? 14.294 4.999 -14.342 1.00 89.12 140 LEU A O 1
ATOM 1110 N N . THR A 1 141 ? 14.713 5.414 -12.173 1.00 89.75 141 THR A N 1
ATOM 1111 C CA . THR A 1 141 ? 15.915 6.229 -12.418 1.00 89.75 141 THR A CA 1
ATOM 1112 C C . THR A 1 141 ? 17.030 5.394 -13.046 1.00 89.75 141 THR A C 1
ATOM 1114 O O . THR A 1 141 ? 17.613 5.804 -14.049 1.00 89.75 141 THR A O 1
ATOM 1117 N N . GLY A 1 142 ? 17.292 4.198 -12.507 1.00 90.50 142 GLY A N 1
ATOM 1118 C CA . GLY A 1 142 ? 18.270 3.269 -13.077 1.00 90.50 142 GLY A CA 1
ATOM 1119 C C . GLY A 1 142 ? 17.941 2.892 -14.524 1.00 90.50 142 GLY A C 1
ATOM 1120 O O . GLY A 1 142 ? 18.818 2.929 -15.386 1.00 90.50 142 GLY A O 1
ATOM 1121 N N . LEU A 1 143 ? 16.664 2.624 -14.817 1.00 89.06 143 LEU A N 1
ATOM 1122 C CA . LEU A 1 143 ? 16.195 2.344 -16.176 1.00 89.06 143 LEU A CA 1
ATOM 1123 C C . LEU A 1 143 ? 16.410 3.541 -17.124 1.00 89.06 143 LEU A C 1
ATOM 1125 O O . LEU A 1 143 ? 16.840 3.353 -18.261 1.00 89.06 143 LEU A O 1
ATOM 1129 N N . GLY A 1 144 ? 16.175 4.770 -16.654 1.00 86.69 144 GLY A N 1
ATOM 1130 C CA . GLY A 1 144 ? 16.416 5.994 -17.427 1.00 86.69 144 GLY A CA 1
ATOM 1131 C C . GLY A 1 144 ? 17.894 6.235 -17.756 1.00 86.69 144 GLY A C 1
ATOM 1132 O O . GLY A 1 144 ? 18.222 6.625 -18.880 1.00 86.69 144 GLY A O 1
ATOM 1133 N N . ILE A 1 145 ? 18.796 5.941 -16.814 1.00 91.25 145 ILE A N 1
ATOM 1134 C CA . ILE A 1 145 ? 20.249 6.018 -17.034 1.00 91.25 145 ILE A CA 1
ATOM 1135 C C . ILE A 1 145 ? 20.670 5.028 -18.126 1.00 91.25 145 ILE A C 1
ATOM 1137 O O . ILE A 1 145 ? 21.339 5.418 -19.083 1.00 91.25 145 ILE A O 1
ATOM 1141 N N . ILE A 1 146 ? 20.231 3.768 -18.026 1.00 89.38 146 ILE A N 1
ATOM 1142 C CA . ILE A 1 146 ? 20.513 2.733 -19.034 1.00 89.38 146 ILE A CA 1
ATOM 1143 C C . ILE A 1 146 ? 19.985 3.161 -20.410 1.00 89.38 146 ILE A C 1
ATOM 1145 O O . ILE A 1 146 ? 20.701 3.042 -21.402 1.00 89.38 146 ILE A O 1
ATOM 1149 N N . GLY A 1 147 ? 18.771 3.716 -20.470 1.00 85.38 147 GLY A N 1
ATOM 1150 C CA . GLY A 1 147 ? 18.188 4.239 -21.707 1.00 85.38 147 GLY A CA 1
ATOM 1151 C C . GLY A 1 147 ? 19.010 5.349 -22.350 1.00 85.38 147 GLY A C 1
ATOM 1152 O O . GLY A 1 147 ? 19.212 5.343 -23.563 1.00 85.38 147 GLY A O 1
ATOM 1153 N N . THR A 1 148 ? 19.522 6.273 -21.536 1.00 87.12 148 THR A N 1
ATOM 1154 C CA . THR A 1 148 ? 20.374 7.369 -22.014 1.00 87.12 148 THR A CA 1
ATOM 1155 C C . THR A 1 148 ? 21.670 6.835 -22.618 1.00 87.12 148 THR A C 1
ATOM 1157 O O . THR A 1 148 ? 22.018 7.204 -23.736 1.00 87.12 148 THR A O 1
ATOM 1160 N N . PHE A 1 149 ? 22.360 5.922 -21.925 1.00 90.62 149 PHE A N 1
ATOM 1161 C CA . PHE A 1 149 ? 23.584 5.310 -22.449 1.00 90.62 149 PHE A CA 1
ATOM 1162 C C . PHE A 1 149 ? 23.337 4.510 -23.728 1.00 90.62 149 PHE A C 1
ATOM 1164 O O . PHE A 1 149 ? 24.102 4.646 -24.678 1.00 90.62 149 PHE A O 1
ATOM 1171 N N . ALA A 1 150 ? 22.261 3.722 -23.781 1.00 85.94 150 ALA A N 1
ATOM 1172 C CA . ALA A 1 150 ? 21.898 2.972 -24.980 1.00 85.94 150 ALA A CA 1
ATOM 1173 C C . ALA A 1 150 ? 21.635 3.902 -26.176 1.00 85.94 150 ALA A C 1
ATOM 1175 O O . ALA A 1 150 ? 22.102 3.625 -27.274 1.00 85.94 150 ALA A O 1
ATOM 1176 N N . GLY A 1 151 ? 20.953 5.031 -25.953 1.00 83.88 151 GLY A N 1
ATOM 1177 C CA . GLY A 1 151 ? 20.726 6.042 -26.986 1.00 83.88 151 GLY A CA 1
ATOM 1178 C C . GLY A 1 151 ? 22.001 6.715 -27.485 1.00 83.88 151 GLY A C 1
ATOM 1179 O O . GLY A 1 151 ? 22.138 6.949 -28.680 1.00 83.88 151 GLY A O 1
ATOM 1180 N N . LEU A 1 152 ? 22.948 6.999 -26.587 1.00 89.00 152 LEU A N 1
ATOM 1181 C CA . LEU A 1 152 ? 24.252 7.541 -26.975 1.00 89.00 152 LEU A CA 1
ATOM 1182 C C . LEU A 1 152 ? 25.065 6.535 -27.795 1.00 89.00 152 LEU A C 1
ATOM 1184 O O . LEU A 1 152 ? 25.687 6.930 -28.772 1.00 89.00 152 LEU A O 1
ATOM 1188 N N . LEU A 1 153 ? 25.053 5.252 -27.417 1.00 87.69 153 LEU A N 1
ATOM 1189 C CA . LEU A 1 153 ? 25.731 4.197 -28.175 1.00 87.69 153 LEU A CA 1
ATOM 1190 C C . LEU A 1 153 ? 25.138 4.049 -29.579 1.00 87.69 153 LEU A C 1
ATOM 1192 O O . LEU A 1 153 ? 25.891 4.004 -30.546 1.00 87.69 153 LEU A O 1
ATOM 1196 N N . ASP A 1 154 ? 23.810 4.029 -29.691 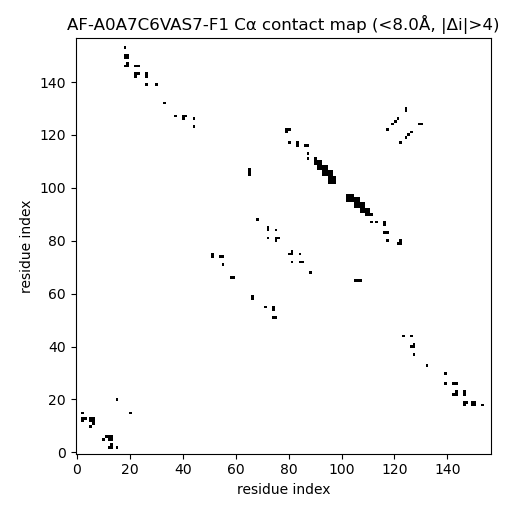1.00 81.38 154 ASP A N 1
ATOM 1197 C CA . ASP A 1 154 ? 23.103 3.945 -30.974 1.00 81.38 154 ASP A CA 1
ATOM 1198 C C . ASP A 1 154 ? 23.381 5.176 -31.854 1.00 81.38 154 ASP A C 1
ATOM 1200 O O . ASP A 1 154 ? 23.639 5.044 -33.041 1.00 81.38 154 ASP A O 1
ATOM 1204 N N . GLY A 1 155 ? 23.425 6.377 -31.266 1.00 78.44 155 GLY A N 1
ATOM 1205 C CA . GLY A 1 155 ? 23.727 7.616 -31.993 1.00 78.44 155 GLY A CA 1
ATOM 1206 C C . GLY A 1 155 ? 25.198 7.810 -32.389 1.00 78.44 155 GLY A C 1
ATOM 1207 O O . GLY A 1 155 ? 25.493 8.706 -33.178 1.00 78.44 155 GLY A O 1
ATOM 1208 N N . LEU A 1 156 ? 26.118 7.019 -31.827 1.00 82.69 156 LEU A N 1
ATOM 1209 C CA . LEU A 1 156 ? 27.552 7.016 -32.156 1.00 82.69 156 LEU A CA 1
ATOM 1210 C C . LEU A 1 156 ? 27.949 5.879 -33.113 1.00 82.69 156 LEU A C 1
ATOM 1212 O O . LEU A 1 156 ? 29.102 5.848 -33.550 1.00 82.69 156 LEU A O 1
ATOM 1216 N N . SER A 1 157 ? 27.031 4.947 -33.380 1.00 67.62 157 SER A N 1
ATOM 1217 C CA . SER A 1 157 ? 27.217 3.794 -34.271 1.00 67.62 157 SER A CA 1
ATOM 1218 C C . SER A 1 157 ? 26.865 4.148 -35.714 1.00 67.62 157 SER A C 1
ATOM 1220 O O . SER A 1 157 ? 27.543 3.610 -36.618 1.00 67.62 157 SER A O 1
#

Mean predicted aligned error: 10.16 Å

Radius of g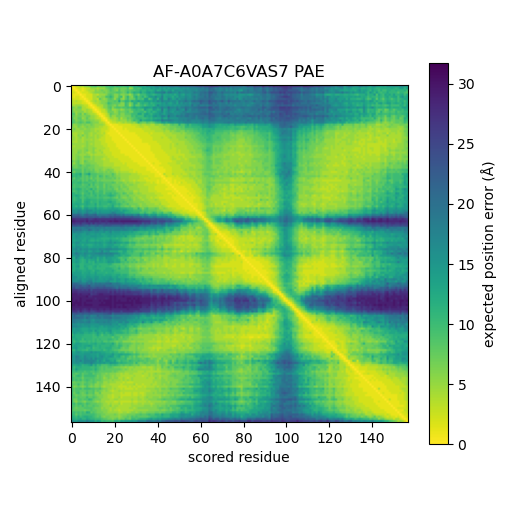yration: 27.13 Å; Cα contacts (8 Å, |Δi|>4): 101; chains: 1; bounding box: 60×32×78 Å

Solvent-accessible surface area (backbone atoms only — not comparable to full-atom values): 9123 Å² total; per-residue (Å²): 106,70,60,61,54,38,34,74,76,39,71,76,48,54,72,51,57,76,68,38,36,54,45,51,51,50,53,52,50,54,51,50,51,52,51,51,50,48,53,54,44,46,50,52,50,52,49,53,52,51,52,38,53,54,51,53,52,51,62,68,69,64,74,80,70,73,85,55,68,71,64,53,52,69,62,33,71,48,88,67,50,33,63,43,45,55,62,52,52,74,42,49,42,79,43,74,51,81,48,93,93,50,87,78,46,65,45,76,45,66,80,61,67,67,64,79,64,66,35,62,57,72,73,44,41,68,70,57,43,48,74,60,60,68,46,46,65,60,55,54,50,53,53,51,53,52,32,51,53,52,36,52,53,62,75,72,106

Secondary structure (DSSP, 8-state):
-HHHHHHHH-GGGGG--HHHHHHHHHHHHHHHHHHHHHHHHHHHHHHHHHHHHHHHHHHHHT-SSS--HHHHHHH--STTHHHHHHHHHTTEEEEEEEETTEEEEEEEEESS-GGGTS-HIIIIIHHHTHHHHHHHHHHHHHHHHHHHHHHHHHHH-

Foldseek 3Di:
DLLVVQCVVDVVSNPDDDLLNVLVVVLVVVVVVLVVLLVVLVVVLVVLVVQLVVQVVVQVPPPPADRDLVSSCVSQVDPPSNVLSVVQVVQWDFDFDDDDPDGDHTDIDGPDDSCVSPDCCRSPCVRSVVVVSVCSVVVSVVSVVVSVVVVVVVVVD

Nearest PDB structures (foldseek):
  8qyh-assembly1_C  TM=7.973E-01  e=3.530E-07  Escherichia coli
  8qyy-assembly1_C  TM=8.032E-01  e=7.561E-07  Escherichia coli
  8qyk-assembly1_E  TM=7.959E-01  e=6.725E-07  Escherichia coli
  8qyd-assembly1_C  TM=8.032E-01  e=7.561E-07  Escherichia coli
  8qyy-assembly1_B  TM=7.981E-01  e=1.208E-06  Escherichia coli

pLDDT: mean 80.51, std 10.14, range [46.78, 91.25]